Protein AF-A0A962JPG0-F1 (afdb_monomer_lite)

Structure (mmCIF, N/CA/C/O backbone):
data_AF-A0A962JPG0-F1
#
_entry.id   AF-A0A962JPG0-F1
#
loop_
_atom_site.group_PDB
_atom_site.id
_atom_site.type_symbol
_atom_site.label_atom_id
_atom_site.label_alt_id
_atom_site.label_comp_id
_atom_site.label_asym_id
_atom_site.label_entity_id
_atom_site.label_seq_id
_atom_site.pdbx_PDB_ins_code
_atom_site.Cartn_x
_atom_site.Cartn_y
_atom_site.Cartn_z
_atom_site.occupancy
_atom_site.B_iso_or_equiv
_atom_site.auth_seq_id
_atom_site.auth_comp_id
_atom_site.auth_asym_id
_atom_site.auth_atom_id
_atom_site.pdbx_PDB_model_num
ATOM 1 N N . MET A 1 1 ? 5.454 -26.422 -16.660 1.00 84.88 1 MET A N 1
ATOM 2 C CA . MET A 1 1 ? 4.296 -26.086 -17.518 1.00 84.88 1 MET A CA 1
ATOM 3 C C . MET A 1 1 ? 3.546 -24.948 -16.836 1.00 84.88 1 MET A C 1
ATOM 5 O O . MET A 1 1 ? 3.361 -25.046 -15.630 1.00 84.88 1 MET A O 1
ATOM 9 N N . LEU A 1 2 ? 3.219 -23.857 -17.540 1.00 92.12 2 LEU A N 1
ATOM 10 C CA . LEU A 1 2 ? 2.421 -22.756 -16.973 1.00 92.12 2 LEU A CA 1
ATOM 11 C C . LEU A 1 2 ? 0.932 -23.134 -16.964 1.00 92.12 2 LEU A C 1
ATOM 13 O O . LEU A 1 2 ? 0.488 -23.862 -17.850 1.00 92.12 2 LEU A O 1
ATOM 17 N N . HIS A 1 3 ? 0.171 -22.628 -15.989 1.00 95.62 3 HIS A N 1
ATOM 18 C CA . HIS A 1 3 ? -1.291 -22.741 -15.992 1.00 95.62 3 HIS A CA 1
ATOM 19 C C . HIS A 1 3 ? -1.875 -22.008 -17.221 1.00 95.62 3 HIS A C 1
ATOM 21 O O . HIS A 1 3 ? -1.368 -20.926 -17.540 1.00 95.62 3 HIS A O 1
ATOM 27 N N . PRO A 1 4 ? -2.919 -22.532 -17.897 1.00 95.50 4 PRO A N 1
ATOM 28 C CA . PRO A 1 4 ? -3.482 -21.921 -19.107 1.00 95.50 4 PRO A CA 1
ATOM 29 C C . PRO A 1 4 ? -3.855 -20.443 -18.944 1.00 95.50 4 PRO A C 1
ATOM 31 O O . PRO A 1 4 ? -3.491 -19.630 -19.791 1.00 95.50 4 PRO A O 1
ATOM 34 N N . ASP A 1 5 ? -4.473 -20.076 -17.821 1.00 91.12 5 ASP A N 1
ATOM 35 C CA . ASP A 1 5 ? -4.864 -18.684 -17.554 1.00 91.12 5 ASP A CA 1
ATOM 36 C C . ASP A 1 5 ? -3.651 -17.745 -17.466 1.00 91.12 5 ASP A C 1
ATOM 38 O O . ASP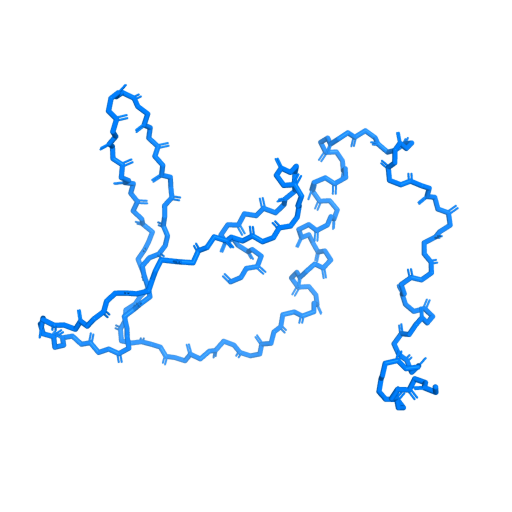 A 1 5 ? -3.675 -16.631 -17.980 1.00 91.12 5 ASP A O 1
ATOM 42 N N . ILE A 1 6 ? -2.543 -18.215 -16.884 1.00 90.31 6 ILE A N 1
ATOM 43 C CA . ILE A 1 6 ? -1.297 -17.441 -16.810 1.00 90.31 6 ILE A CA 1
ATOM 44 C C . ILE A 1 6 ? -0.655 -17.323 -18.197 1.00 90.31 6 ILE A C 1
ATOM 46 O O . ILE A 1 6 ? -0.157 -16.258 -18.560 1.00 90.31 6 ILE A O 1
ATOM 50 N N . ALA A 1 7 ? -0.688 -18.395 -18.994 1.00 92.44 7 ALA A N 1
ATOM 51 C CA . ALA A 1 7 ? -0.173 -18.374 -20.361 1.00 92.44 7 ALA A CA 1
ATOM 52 C C . ALA A 1 7 ? -0.953 -17.392 -21.253 1.00 92.44 7 ALA A C 1
ATOM 54 O O . ALA A 1 7 ? -0.340 -16.681 -22.050 1.00 92.44 7 ALA A O 1
ATOM 55 N N . ALA A 1 8 ? -2.275 -17.305 -21.083 1.00 90.50 8 ALA A N 1
ATOM 56 C CA . ALA A 1 8 ? -3.135 -16.390 -21.831 1.00 90.50 8 ALA A CA 1
ATOM 57 C C . ALA A 1 8 ? -2.865 -14.909 -21.511 1.00 90.50 8 ALA A C 1
ATOM 59 O O . ALA A 1 8 ? -2.990 -14.060 -22.392 1.00 90.50 8 ALA A O 1
ATOM 60 N N . LEU A 1 9 ? -2.458 -14.593 -20.277 1.00 87.19 9 LEU A N 1
ATOM 61 C CA . LEU A 1 9 ? -2.163 -13.220 -19.851 1.00 87.19 9 LEU A CA 1
ATOM 62 C C . LEU A 1 9 ? -0.765 -12.737 -20.261 1.00 87.19 9 LEU A C 1
ATOM 64 O O . LEU A 1 9 ? -0.544 -11.531 -20.368 1.00 87.19 9 LEU A O 1
ATOM 68 N N . LEU A 1 10 ? 0.182 -13.644 -20.512 1.00 88.31 10 LEU A N 1
ATOM 69 C CA . LEU A 1 10 ? 1.593 -13.308 -20.732 1.00 88.31 10 LEU A CA 1
ATOM 70 C C . LEU A 1 10 ? 1.845 -12.232 -21.813 1.00 88.31 10 LEU A C 1
ATOM 72 O O . LEU A 1 10 ? 2.664 -11.345 -21.557 1.00 88.31 10 LEU A O 1
ATOM 76 N N . PRO A 1 11 ? 1.154 -12.224 -22.974 1.00 87.56 11 PRO A N 1
ATOM 77 C CA . PRO A 1 11 ? 1.356 -11.190 -23.992 1.00 87.56 11 PRO A CA 1
ATOM 78 C C . PRO A 1 11 ? 1.068 -9.764 -23.499 1.00 87.56 11 PRO A C 1
ATOM 80 O O . PRO A 1 11 ? 1.698 -8.822 -23.974 1.00 87.56 11 PRO A O 1
ATOM 83 N N . ALA A 1 12 ? 0.166 -9.591 -22.525 1.00 81.25 12 ALA A N 1
ATOM 84 C CA . ALA A 1 12 ? -0.160 -8.283 -21.950 1.00 81.25 12 ALA A CA 1
ATOM 85 C C . ALA A 1 12 ? 0.941 -7.738 -21.020 1.00 81.25 12 ALA A C 1
ATOM 87 O O . ALA A 1 12 ? 0.997 -6.534 -20.772 1.00 81.25 12 ALA A O 1
ATOM 88 N N . PHE A 1 13 ? 1.836 -8.603 -20.530 1.00 78.88 13 PHE A N 1
ATOM 89 C CA . PHE A 1 13 ? 2.900 -8.255 -19.580 1.00 78.88 13 PHE A CA 1
ATOM 90 C C . PHE A 1 13 ? 4.310 -8.276 -20.187 1.00 78.88 13 PHE A C 1
ATOM 92 O O . PHE A 1 13 ? 5.286 -8.010 -19.485 1.00 78.88 13 PHE A O 1
ATOM 99 N N . GLN A 1 14 ? 4.446 -8.537 -21.491 1.00 74.38 14 GLN A N 1
ATOM 100 C CA . GLN A 1 14 ? 5.723 -8.419 -22.199 1.00 74.38 14 GLN A CA 1
ATOM 101 C C . GLN A 1 14 ? 6.076 -6.944 -22.442 1.00 74.38 14 GLN A C 1
ATOM 103 O O . GLN A 1 14 ? 5.895 -6.392 -23.529 1.00 74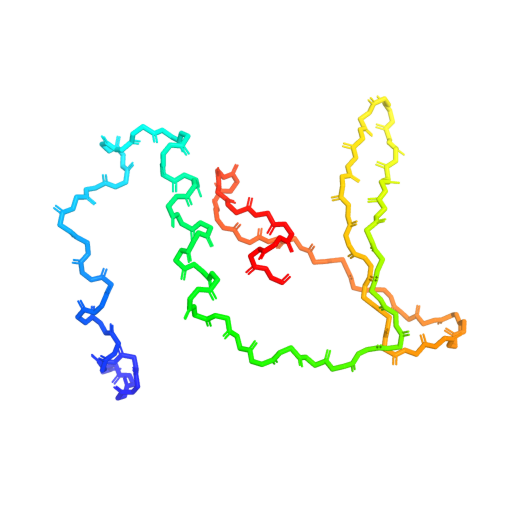.38 14 GLN A O 1
ATOM 108 N N . GLY A 1 15 ? 6.580 -6.286 -21.398 1.00 70.38 15 GLY A N 1
ATOM 109 C CA . GLY A 1 15 ? 7.145 -4.946 -21.500 1.00 70.38 15 GLY A CA 1
ATOM 110 C C . GLY A 1 15 ? 8.365 -4.932 -22.424 1.00 70.38 15 GLY A C 1
ATOM 111 O O . GLY A 1 15 ? 9.236 -5.791 -22.327 1.00 70.38 15 GLY A O 1
ATOM 112 N N . LYS A 1 16 ? 8.441 -3.938 -23.315 1.00 72.06 16 LYS A N 1
ATOM 113 C CA . LYS A 1 16 ? 9.598 -3.736 -24.209 1.00 72.06 16 LYS A CA 1
ATOM 114 C C . LYS A 1 16 ? 10.721 -2.904 -23.581 1.00 72.06 16 LYS A C 1
ATOM 116 O O . LYS A 1 16 ? 11.799 -2.831 -24.154 1.00 72.06 16 LYS A O 1
ATOM 121 N N . VAL A 1 17 ? 10.452 -2.255 -22.447 1.00 82.62 17 VAL A N 1
ATOM 122 C CA . VAL A 1 17 ? 11.360 -1.314 -21.777 1.00 82.62 17 VAL A CA 1
ATOM 123 C C . VAL A 1 17 ? 11.613 -1.790 -20.354 1.00 82.62 17 VAL A C 1
ATOM 125 O O . VAL A 1 17 ? 10.667 -2.146 -19.642 1.00 82.62 17 VAL A O 1
ATOM 128 N N . SER A 1 18 ? 12.879 -1.777 -19.935 1.00 88.44 18 SER A N 1
ATOM 129 C CA . SER A 1 18 ? 13.247 -2.096 -18.558 1.00 88.44 18 SER A CA 1
ATOM 130 C C . SER A 1 18 ? 12.748 -1.012 -17.607 1.00 88.44 18 SER A C 1
ATOM 132 O O . SER A 1 18 ? 12.880 0.181 -17.871 1.00 88.44 18 SER A O 1
ATOM 134 N N . TRP A 1 19 ? 12.227 -1.402 -16.445 1.00 90.56 19 TRP A N 1
ATOM 135 C CA . TRP A 1 19 ? 11.770 -0.437 -15.440 1.00 90.56 19 TRP A CA 1
ATOM 136 C C . TRP A 1 19 ? 12.899 0.451 -14.910 1.00 90.56 19 TRP A C 1
ATOM 138 O O . TRP A 1 19 ? 12.633 1.577 -14.500 1.00 90.56 19 TRP A O 1
ATOM 148 N N . SER A 1 20 ? 14.149 -0.020 -14.961 1.00 91.38 20 SER A N 1
ATOM 149 C CA . SER A 1 20 ? 15.331 0.758 -14.566 1.00 91.38 20 SER A CA 1
ATOM 150 C C . SER A 1 20 ? 15.613 1.952 -15.480 1.00 91.38 20 SER A C 1
ATOM 152 O O . SER A 1 20 ? 16.341 2.858 -15.089 1.00 91.38 20 SER A O 1
ATOM 154 N N . GLU A 1 21 ? 15.060 1.955 -16.692 1.00 93.75 21 GLU A N 1
ATOM 155 C CA . GLU A 1 21 ? 15.246 3.016 -17.689 1.00 93.75 21 GLU A CA 1
ATOM 156 C C . GLU A 1 21 ? 14.129 4.070 -17.622 1.00 93.75 21 GLU A C 1
ATOM 158 O O . GLU A 1 21 ? 14.205 5.114 -18.268 1.00 93.75 21 GLU A O 1
ATOM 163 N N . ILE A 1 22 ? 13.080 3.817 -16.832 1.00 94.31 22 ILE A N 1
ATOM 164 C CA . ILE A 1 22 ? 11.925 4.703 -16.697 1.00 94.31 22 ILE A CA 1
ATOM 165 C C . ILE A 1 22 ? 12.139 5.619 -15.483 1.00 94.31 22 ILE A C 1
ATOM 167 O O . ILE A 1 22 ? 12.384 5.121 -14.382 1.00 94.31 22 ILE A O 1
ATOM 171 N N . PRO A 1 23 ? 11.972 6.951 -15.613 1.00 95.94 23 PRO A N 1
ATOM 172 C CA . PRO A 1 23 ? 12.016 7.850 -14.464 1.00 95.94 23 PRO A CA 1
ATOM 173 C C . PRO A 1 23 ? 11.041 7.412 -13.364 1.00 95.94 23 PRO A C 1
ATOM 175 O O . PRO A 1 23 ? 9.861 7.171 -13.629 1.00 95.94 23 PRO A O 1
ATOM 178 N N . LEU A 1 24 ? 11.513 7.353 -12.116 1.00 95.50 24 LEU A N 1
ATOM 179 C CA . LEU A 1 24 ? 10.787 6.714 -11.011 1.00 95.50 24 LEU A CA 1
ATOM 180 C C . LEU A 1 24 ? 9.368 7.264 -10.792 1.00 95.50 24 LEU A C 1
ATOM 182 O O . LEU A 1 24 ? 8.427 6.498 -10.584 1.00 95.50 24 LEU A O 1
ATOM 186 N N . ALA A 1 25 ? 9.189 8.585 -10.861 1.00 95.94 25 ALA A N 1
ATOM 187 C CA . ALA A 1 25 ? 7.870 9.204 -10.718 1.00 95.94 25 ALA A CA 1
ATOM 188 C C . ALA A 1 25 ? 6.893 8.733 -11.814 1.00 95.94 25 ALA A C 1
ATOM 190 O O . ALA A 1 25 ? 5.740 8.397 -11.530 1.00 95.94 25 ALA A O 1
ATOM 191 N N . SER A 1 26 ? 7.374 8.640 -13.055 1.00 95.31 26 SER A N 1
ATOM 192 C CA . SER A 1 26 ? 6.601 8.137 -14.193 1.00 95.31 26 SER A CA 1
ATOM 193 C C . SER A 1 26 ? 6.296 6.650 -14.049 1.00 95.31 26 SER A C 1
ATOM 195 O O . SER A 1 26 ? 5.161 6.243 -14.301 1.00 95.31 26 SER A O 1
ATOM 197 N N . LEU A 1 27 ? 7.263 5.847 -13.593 1.00 94.69 27 LEU A N 1
ATOM 198 C CA . LEU A 1 27 ? 7.068 4.421 -13.331 1.00 94.69 27 LEU A CA 1
ATOM 199 C C . LEU A 1 27 ? 5.953 4.207 -12.298 1.00 94.69 27 LEU A C 1
ATOM 201 O O . LEU A 1 27 ? 4.972 3.526 -12.592 1.00 94.69 27 LEU A O 1
ATOM 205 N N . ARG A 1 28 ? 6.043 4.865 -11.132 1.00 95.38 28 ARG A N 1
ATOM 206 C CA . ARG A 1 28 ? 5.038 4.786 -10.053 1.00 95.38 28 ARG A CA 1
ATOM 207 C C . ARG A 1 28 ? 3.633 5.114 -10.550 1.00 95.38 28 ARG A C 1
ATOM 209 O O . ARG A 1 28 ? 2.706 4.337 -10.340 1.00 95.38 28 ARG A O 1
ATOM 216 N N . LYS A 1 29 ? 3.481 6.235 -11.262 1.00 94.31 29 LYS A N 1
ATOM 217 C CA . LYS A 1 29 ? 2.187 6.666 -11.814 1.00 94.31 29 LYS A CA 1
ATOM 218 C C . LYS A 1 29 ? 1.634 5.680 -12.846 1.00 94.31 29 LYS A C 1
ATOM 220 O O . LYS A 1 29 ? 0.424 5.485 -12.931 1.00 94.31 29 LYS A O 1
ATOM 225 N N . SER A 1 30 ? 2.497 5.085 -13.662 1.00 91.56 30 SER A N 1
ATOM 226 C CA . SER A 1 30 ? 2.086 4.131 -14.699 1.00 91.56 30 SER A CA 1
ATOM 227 C C . SER A 1 30 ? 1.616 2.817 -14.093 1.00 91.56 30 SER A C 1
ATOM 229 O O . SER A 1 30 ? 0.551 2.330 -14.454 1.00 91.56 30 SER A O 1
ATOM 231 N N . LEU A 1 31 ? 2.360 2.288 -13.122 1.00 91.44 31 LEU A N 1
ATOM 232 C CA . LEU A 1 31 ? 2.020 1.030 -12.463 1.00 91.44 31 LEU A CA 1
ATOM 233 C C . LEU A 1 31 ? 0.726 1.129 -11.650 1.00 91.44 31 LEU A C 1
ATO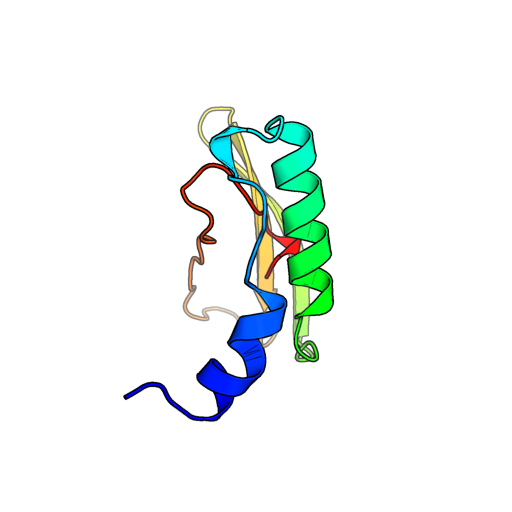M 235 O O . LEU A 1 31 ? -0.088 0.215 -11.726 1.00 91.44 31 LEU A O 1
ATOM 239 N N . LEU A 1 32 ? 0.486 2.248 -10.955 1.00 91.31 32 LEU A N 1
ATOM 240 C CA . LEU A 1 32 ? -0.789 2.486 -10.263 1.00 91.31 32 LEU A CA 1
ATOM 241 C C . LEU A 1 32 ? -1.984 2.457 -11.230 1.00 91.31 32 LEU A C 1
ATOM 243 O O . LEU A 1 32 ? -2.984 1.802 -10.953 1.00 91.31 32 LEU A O 1
ATOM 247 N N . ARG A 1 33 ? -1.866 3.109 -12.396 1.00 89.62 33 ARG A N 1
ATOM 248 C CA . ARG A 1 33 ? -2.917 3.072 -13.430 1.00 89.62 33 ARG A CA 1
ATOM 249 C C . ARG A 1 33 ? -3.146 1.665 -13.980 1.00 89.62 33 ARG A C 1
ATOM 251 O O . ARG A 1 33 ? -4.289 1.288 -14.199 1.00 89.62 33 ARG A O 1
ATOM 258 N N . ASN A 1 34 ? -2.075 0.903 -14.194 1.00 87.06 34 ASN A N 1
ATOM 259 C CA . ASN A 1 34 ? -2.180 -0.457 -14.717 1.00 87.06 34 ASN A CA 1
ATOM 260 C C . ASN A 1 34 ? -2.840 -1.407 -13.709 1.00 87.06 34 ASN A C 1
ATOM 262 O O . ASN A 1 34 ? -3.633 -2.244 -14.121 1.00 87.06 34 ASN A O 1
ATOM 266 N N . MET A 1 35 ? -2.554 -1.268 -12.408 1.00 85.38 35 MET A N 1
ATO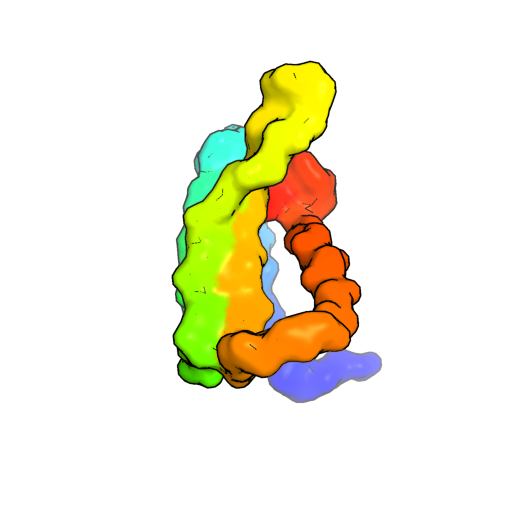M 267 C CA . MET A 1 35 ? -3.217 -2.080 -11.377 1.00 85.38 35 MET A CA 1
ATOM 268 C C . MET A 1 35 ? -4.709 -1.780 -11.282 1.00 85.38 35 MET A C 1
ATOM 270 O O . MET A 1 35 ? -5.498 -2.712 -11.227 1.00 85.38 35 MET A O 1
ATOM 274 N N . ALA A 1 36 ? -5.111 -0.510 -11.378 1.00 82.19 36 ALA A N 1
ATOM 275 C CA . ALA A 1 36 ? -6.529 -0.152 -11.399 1.00 82.19 36 ALA A CA 1
ATOM 276 C C . ALA A 1 36 ? -7.297 -0.797 -12.572 1.00 82.19 36 ALA A C 1
ATOM 278 O O . ALA A 1 36 ? -8.485 -1.071 -12.454 1.00 82.19 36 ALA A O 1
ATOM 279 N N . ALA A 1 37 ? -6.630 -1.061 -13.701 1.00 77.75 37 ALA A N 1
ATOM 280 C CA . ALA A 1 37 ? -7.237 -1.733 -14.853 1.00 77.75 37 ALA A CA 1
ATOM 281 C C . ALA A 1 37 ? -7.379 -3.258 -14.680 1.00 77.75 37 ALA A C 1
ATOM 283 O O . ALA A 1 37 ? -8.101 -3.891 -15.446 1.00 77.75 37 ALA A O 1
ATOM 284 N N . LEU A 1 38 ? -6.677 -3.840 -13.707 1.00 78.56 38 LEU A N 1
ATOM 285 C CA . LEU A 1 38 ? -6.735 -5.260 -13.350 1.00 78.56 38 LEU A CA 1
ATOM 286 C C . LEU A 1 38 ? -7.533 -5.495 -12.061 1.00 78.56 38 LEU A C 1
ATOM 288 O O . LEU A 1 38 ? -7.590 -6.627 -11.584 1.00 78.56 38 LEU A O 1
ATOM 292 N N . ASP A 1 39 ? -8.096 -4.430 -11.485 1.00 77.25 39 ASP A N 1
ATOM 293 C CA . ASP A 1 39 ? -8.795 -4.498 -10.212 1.00 77.25 39 ASP A CA 1
ATOM 294 C C . ASP A 1 39 ? -10.070 -5.337 -10.348 1.00 77.25 39 ASP A C 1
ATOM 296 O O . ASP A 1 39 ? -10.790 -5.287 -11.352 1.00 77.25 39 ASP A O 1
ATOM 300 N N . MET A 1 40 ? -10.328 -6.140 -9.327 1.00 78.69 40 MET A N 1
ATOM 301 C CA . MET A 1 40 ? -11.504 -6.997 -9.277 1.00 78.69 40 MET A CA 1
ATOM 302 C C . MET A 1 40 ? -12.698 -6.205 -8.748 1.00 78.69 40 MET A C 1
ATOM 304 O O . MET A 1 40 ? -12.566 -5.123 -8.177 1.00 78.69 40 MET A O 1
ATOM 308 N N . ALA A 1 41 ? -13.901 -6.757 -8.920 1.00 83.50 41 ALA A N 1
ATOM 309 C CA . ALA A 1 41 ? -15.085 -6.165 -8.316 1.00 83.50 41 ALA A CA 1
ATOM 310 C C . ALA A 1 41 ? -14.887 -6.035 -6.796 1.00 83.50 41 ALA A C 1
ATOM 312 O O . ALA A 1 41 ? -14.619 -7.022 -6.105 1.00 83.50 41 ALA A O 1
ATOM 313 N N . LYS A 1 42 ? -15.017 -4.807 -6.286 1.00 85.31 42 LYS A N 1
ATOM 314 C CA . LYS A 1 42 ? -14.889 -4.528 -4.857 1.00 85.31 42 LYS A CA 1
ATOM 315 C C . LYS A 1 42 ? -16.009 -5.222 -4.093 1.00 85.31 42 LYS A C 1
ATOM 317 O O . LYS A 1 42 ? -17.165 -5.195 -4.507 1.00 85.31 42 LYS A O 1
ATOM 322 N N . ILE A 1 43 ? -15.650 -5.819 -2.965 1.00 90.00 43 ILE A N 1
ATOM 323 C CA . ILE A 1 43 ? -16.608 -6.417 -2.038 1.00 90.00 43 ILE A CA 1
ATOM 324 C C . ILE A 1 43 ? -17.199 -5.294 -1.182 1.00 90.00 43 ILE A C 1
ATOM 326 O O . ILE A 1 43 ? -16.461 -4.450 -0.669 1.00 90.00 43 ILE A O 1
ATOM 330 N N . GLU A 1 44 ? -18.522 -5.283 -1.019 1.00 93.75 44 GLU A N 1
ATOM 331 C CA . GLU A 1 44 ? -19.173 -4.370 -0.082 1.00 93.75 44 GLU A CA 1
ATOM 332 C C . GLU A 1 44 ? -18.793 -4.727 1.357 1.00 93.75 44 GLU A C 1
ATOM 334 O O . GLU A 1 44 ? -18.882 -5.877 1.790 1.00 93.75 44 GLU A O 1
ATOM 339 N N . LEU A 1 45 ? -18.359 -3.717 2.105 1.00 95.94 45 LEU A N 1
ATOM 340 C CA . LEU A 1 45 ? -17.960 -3.835 3.500 1.00 95.94 45 LEU A CA 1
ATOM 341 C C . LEU A 1 45 ? -18.779 -2.866 4.346 1.00 95.94 45 LEU A C 1
ATOM 343 O O . LEU A 1 45 ? -19.240 -1.838 3.856 1.00 95.94 45 LEU A O 1
ATOM 347 N N . ALA A 1 46 ? -18.920 -3.174 5.635 1.00 97.50 46 ALA A N 1
ATOM 348 C CA . ALA A 1 46 ? -19.681 -2.335 6.556 1.00 97.50 46 ALA A CA 1
ATOM 349 C C . ALA A 1 46 ? -19.081 -0.928 6.706 1.00 97.50 46 ALA A C 1
ATOM 351 O O . ALA A 1 46 ? -19.822 0.034 6.890 1.00 97.50 46 ALA A O 1
ATOM 352 N N . ALA A 1 47 ? -17.751 -0.804 6.630 1.00 96.81 47 ALA A N 1
ATOM 353 C CA . ALA A 1 47 ? -17.076 0.486 6.547 1.00 96.81 47 ALA A CA 1
ATOM 354 C C . ALA A 1 47 ? -15.702 0.368 5.874 1.00 96.81 47 ALA A C 1
ATOM 356 O O . ALA A 1 47 ? -14.995 -0.631 6.032 1.00 96.81 47 ALA A O 1
ATOM 357 N N . ILE A 1 48 ? -15.316 1.429 5.165 1.00 96.44 48 ILE A N 1
ATOM 358 C CA . ILE A 1 48 ? -13.972 1.639 4.624 1.00 96.44 48 ILE A CA 1
ATOM 359 C C . ILE A 1 48 ? -13.572 3.069 4.972 1.00 96.44 48 ILE A C 1
ATOM 361 O O . ILE A 1 48 ? -14.234 4.017 4.554 1.00 96.44 48 ILE A O 1
ATOM 365 N N . GLU A 1 49 ? -12.501 3.233 5.739 1.00 96.00 49 GLU A N 1
ATOM 366 C CA . GLU A 1 49 ? -12.085 4.537 6.260 1.00 96.00 49 GLU A CA 1
ATOM 367 C C . GLU A 1 49 ? -10.614 4.793 5.954 1.00 96.00 49 GLU A C 1
ATOM 369 O O . GLU A 1 49 ? -9.755 3.979 6.288 1.00 96.00 49 GLU A O 1
ATOM 374 N N . ASN A 1 50 ? -10.313 5.942 5.351 1.00 97.00 50 ASN A N 1
ATOM 375 C CA . ASN A 1 50 ? -8.945 6.445 5.273 1.00 97.00 50 ASN A CA 1
ATOM 376 C C . ASN A 1 50 ? -8.637 7.205 6.562 1.00 97.00 50 ASN A C 1
ATOM 378 O O . ASN A 1 50 ? -9.390 8.102 6.941 1.00 97.00 50 ASN A O 1
ATOM 382 N N . THR A 1 51 ? -7.538 6.863 7.219 1.00 95.62 51 THR A N 1
ATOM 383 C CA . THR A 1 51 ? -7.076 7.546 8.428 1.00 95.62 51 THR A CA 1
ATOM 384 C C . THR A 1 51 ? -5.552 7.612 8.447 1.00 95.62 51 THR A C 1
ATOM 386 O O . THR A 1 51 ? -4.878 7.062 7.572 1.00 95.62 51 THR A O 1
ATOM 389 N N . THR A 1 52 ? -5.010 8.291 9.446 1.00 95.69 52 THR A N 1
ATOM 390 C CA . THR A 1 52 ? -3.574 8.427 9.648 1.00 95.69 52 THR A CA 1
ATOM 391 C C . THR A 1 52 ? -3.202 7.884 11.016 1.00 95.69 52 THR A C 1
ATOM 393 O O . THR A 1 52 ? -3.883 8.146 12.008 1.00 95.69 52 THR A O 1
ATOM 396 N N . VAL A 1 53 ? -2.126 7.105 11.062 1.00 94.38 53 VAL A N 1
ATOM 397 C CA . VAL A 1 53 ? -1.509 6.646 12.305 1.00 94.38 53 VAL A CA 1
ATOM 398 C C . VAL A 1 53 ? -0.242 7.459 12.524 1.00 94.38 53 VAL A C 1
ATOM 400 O O . VAL A 1 53 ? 0.667 7.423 11.694 1.00 94.38 53 VAL A O 1
ATOM 403 N N . SER A 1 54 ? -0.186 8.174 13.644 1.00 96.06 54 SER A N 1
ATOM 404 C CA . SER A 1 54 ? 0.981 8.955 14.053 1.00 96.06 54 SER A CA 1
ATOM 405 C C . SER A 1 54 ? 1.910 8.115 14.929 1.00 96.06 54 SER A C 1
ATOM 407 O O . SER A 1 54 ? 1.465 7.510 15.906 1.00 96.06 54 SER A O 1
ATOM 409 N N . ASN A 1 55 ? 3.208 8.105 14.626 1.00 92.25 55 ASN A N 1
ATOM 410 C CA . ASN A 1 55 ? 4.241 7.524 15.487 1.00 92.25 55 ASN A CA 1
ATOM 411 C C . ASN A 1 55 ? 5.539 8.332 15.393 1.00 92.25 55 ASN A C 1
ATOM 413 O O . ASN A 1 55 ? 6.066 8.503 14.301 1.00 92.25 55 ASN A O 1
ATOM 417 N N . GLU A 1 56 ? 6.063 8.814 16.524 1.00 93.50 56 GLU A N 1
ATOM 418 C CA . GLU A 1 56 ? 7.342 9.554 16.597 1.00 93.50 56 GLU A CA 1
ATOM 419 C C . GLU A 1 56 ? 7.471 10.714 15.583 1.00 93.50 56 GLU A C 1
ATOM 421 O O . GLU A 1 56 ? 8.544 10.994 15.057 1.00 93.50 56 GLU A O 1
ATOM 426 N N . GLY A 1 57 ? 6.361 11.402 15.292 1.00 93.69 57 GLY A N 1
ATOM 427 C CA . GLY A 1 57 ? 6.319 12.504 14.321 1.00 93.69 57 GLY A CA 1
ATOM 428 C C . GLY A 1 57 ? 6.190 12.071 12.856 1.00 93.69 57 GLY A C 1
ATOM 429 O O . GLY A 1 57 ? 6.127 12.929 11.977 1.00 93.69 57 GLY A O 1
ATOM 430 N N . TYR A 1 58 ? 6.112 10.768 12.582 1.00 93.75 58 TYR A N 1
ATOM 431 C CA . TYR A 1 58 ? 5.771 10.225 11.273 1.00 93.75 58 TYR A CA 1
ATOM 432 C C . TYR A 1 58 ? 4.271 9.971 11.168 1.00 93.75 58 TYR A C 1
ATOM 434 O O . TYR A 1 58 ? 3.672 9.320 12.022 1.00 93.75 58 TYR A O 1
ATOM 442 N N . GLU A 1 59 ? 3.691 10.443 10.071 1.00 95.88 59 GLU A N 1
ATOM 443 C CA . GLU A 1 59 ? 2.293 10.234 9.716 1.00 95.88 59 GLU A CA 1
ATOM 444 C C . GLU A 1 59 ? 2.202 9.122 8.665 1.00 95.88 59 GLU A C 1
ATOM 446 O O . GLU A 1 59 ? 2.721 9.260 7.553 1.00 95.88 59 GLU A O 1
ATOM 451 N N . ILE A 1 60 ? 1.552 8.011 9.010 1.00 94.00 60 ILE A N 1
ATOM 452 C CA . ILE A 1 60 ? 1.376 6.860 8.119 1.00 94.00 60 ILE A CA 1
ATOM 453 C C . ILE A 1 60 ? -0.083 6.804 7.679 1.00 94.00 60 ILE A C 1
ATOM 455 O O . ILE A 1 60 ? -0.978 6.542 8.482 1.00 94.00 60 ILE A O 1
ATOM 459 N N . LEU A 1 61 ? -0.324 7.034 6.388 1.00 94.50 61 LEU A N 1
ATOM 460 C CA . LEU A 1 61 ? -1.652 6.887 5.797 1.00 94.50 61 LEU A CA 1
ATOM 461 C C . LEU A 1 61 ? -2.043 5.409 5.754 1.00 94.50 61 LEU A C 1
ATOM 463 O O . LEU A 1 61 ? -1.308 4.580 5.213 1.00 94.50 61 LEU A O 1
ATOM 467 N N . VAL A 1 62 ? -3.219 5.090 6.282 1.00 95.88 62 VAL A N 1
ATOM 468 C CA . VAL A 1 62 ? -3.779 3.737 6.286 1.00 95.88 62 VAL A CA 1
ATOM 469 C C . VAL A 1 62 ? -5.238 3.762 5.841 1.00 95.88 62 VAL A C 1
ATOM 471 O O . VAL A 1 62 ? -5.949 4.753 6.010 1.00 95.88 62 VAL A O 1
ATOM 474 N N . ARG A 1 63 ? -5.708 2.641 5.293 1.00 97.31 63 ARG A N 1
ATOM 475 C CA . ARG A 1 63 ? -7.130 2.398 5.045 1.00 97.31 63 ARG A CA 1
ATOM 476 C C . ARG A 1 63 ? -7.584 1.228 5.897 1.00 97.31 63 ARG A C 1
ATOM 478 O O . ARG A 1 63 ? -6.977 0.160 5.861 1.00 97.31 63 ARG A O 1
ATOM 485 N N . VAL A 1 64 ? -8.640 1.441 6.669 1.00 96.56 64 VAL A N 1
ATOM 486 C CA . VAL A 1 64 ? -9.238 0.433 7.540 1.00 96.56 64 VAL A CA 1
ATOM 487 C C . VAL A 1 64 ? -10.464 -0.134 6.848 1.00 96.56 64 VAL A C 1
ATOM 489 O O . VAL A 1 64 ? -11.412 0.591 6.553 1.00 96.56 64 VAL A O 1
ATOM 492 N N . TYR A 1 65 ? -10.439 -1.440 6.616 1.00 96.38 65 TYR A N 1
ATOM 493 C CA . TYR A 1 65 ? -11.534 -2.203 6.036 1.00 96.38 65 TYR A CA 1
ATOM 494 C C . TYR A 1 65 ? -12.253 -2.966 7.154 1.00 96.38 65 TYR A C 1
ATOM 496 O O . TYR A 1 65 ? -11.641 -3.798 7.827 1.00 96.38 65 TYR A O 1
ATOM 504 N N . ARG A 1 66 ? -13.541 -2.682 7.382 1.00 96.94 66 ARG A N 1
ATOM 505 C CA . ARG A 1 66 ? -14.346 -3.332 8.429 1.00 96.94 66 ARG A CA 1
ATOM 506 C C . ARG A 1 66 ? -15.401 -4.250 7.813 1.00 96.94 66 ARG A C 1
ATOM 508 O O . ARG A 1 66 ? -16.327 -3.749 7.173 1.00 96.94 66 ARG A O 1
ATOM 515 N N . PRO A 1 67 ? -15.335 -5.574 8.044 1.00 96.38 67 PRO A N 1
ATOM 516 C CA . PRO A 1 67 ? -16.359 -6.491 7.549 1.00 96.38 67 PRO A CA 1
ATOM 517 C C . PRO A 1 67 ? -17.691 -6.357 8.306 1.00 96.38 67 PRO A C 1
ATOM 519 O O . PRO A 1 67 ? -18.736 -6.702 7.772 1.00 96.38 67 PRO A O 1
ATOM 522 N N . SER A 1 68 ? -17.674 -5.846 9.542 1.00 96.81 68 SER A N 1
ATOM 523 C CA . SER A 1 68 ? -18.865 -5.519 10.337 1.00 96.81 68 SER A CA 1
ATOM 524 C C . SER A 1 68 ? -18.551 -4.411 11.354 1.00 96.81 68 SER A C 1
ATOM 526 O O . SER A 1 68 ? -17.390 -4.038 11.521 1.00 96.81 68 SER A O 1
ATOM 528 N N . LEU A 1 69 ? -19.573 -3.905 12.054 1.00 95.94 69 LEU A N 1
ATOM 529 C CA . LEU A 1 69 ? -19.428 -2.914 13.135 1.00 95.94 69 LEU A CA 1
ATOM 530 C C . LEU A 1 69 ? -19.285 -3.548 14.536 1.00 95.94 69 LEU A C 1
ATOM 532 O O . LEU A 1 69 ? -19.344 -2.844 15.544 1.00 95.94 69 LEU A O 1
ATOM 536 N N . VAL A 1 70 ? -19.119 -4.874 14.618 1.00 97.00 70 VAL A N 1
ATOM 537 C CA . VAL A 1 70 ? -18.904 -5.586 15.888 1.00 97.00 70 VAL A CA 1
ATOM 538 C C . VAL A 1 70 ? -17.544 -5.199 16.476 1.00 97.00 70 VAL A C 1
ATOM 540 O O . VAL A 1 70 ? -16.553 -5.070 15.758 1.00 97.00 70 VAL A O 1
ATOM 543 N N . GLN A 1 71 ? -17.487 -5.012 17.794 1.00 95.75 71 GLN A N 1
ATOM 544 C CA . GLN A 1 71 ? -16.250 -4.672 18.500 1.00 95.75 71 GLN A CA 1
ATOM 545 C C . GLN A 1 71 ? -15.423 -5.923 18.837 1.00 95.75 71 GLN A C 1
ATOM 547 O O . GLN A 1 71 ? -15.959 -7.023 18.938 1.00 95.75 71 GLN A O 1
ATOM 552 N N . GLY A 1 72 ? -14.113 -5.750 19.047 1.00 95.81 72 GLY A N 1
ATOM 553 C CA . GLY A 1 72 ? -13.223 -6.836 19.482 1.00 95.81 72 GLY A CA 1
ATOM 554 C C . GLY A 1 72 ? -12.842 -7.839 18.386 1.00 95.81 72 GLY A C 1
ATOM 555 O O . GLY A 1 72 ? -12.447 -8.960 18.696 1.00 95.81 72 GLY A O 1
ATOM 556 N N . LEU A 1 73 ? -12.962 -7.456 17.112 1.00 96.62 73 LEU A N 1
ATOM 557 C CA . LEU A 1 73 ? -12.519 -8.286 15.992 1.00 96.62 73 LEU A CA 1
ATOM 558 C C . LEU A 1 73 ? -10.982 -8.38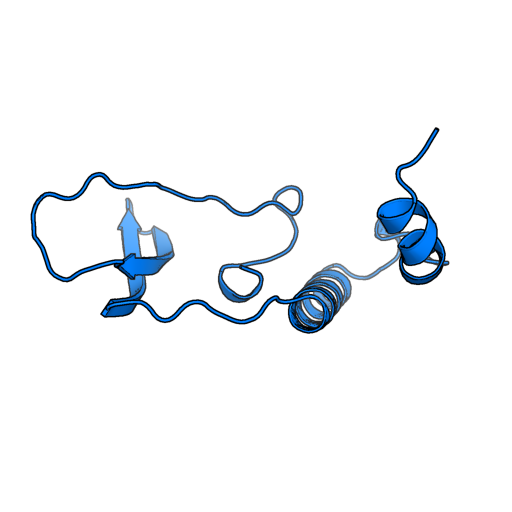6 15.943 1.00 96.62 73 LEU A C 1
ATOM 560 O O . LEU A 1 73 ? -10.296 -7.412 16.268 1.00 96.62 73 LEU A O 1
ATOM 564 N N . PRO A 1 74 ? -10.423 -9.526 15.496 1.00 97.50 74 PRO A N 1
ATOM 565 C CA . PRO A 1 74 ? -8.998 -9.623 15.209 1.00 97.50 74 PRO A CA 1
ATOM 566 C C . PRO A 1 74 ? -8.613 -8.677 14.065 1.00 97.50 74 PRO A C 1
ATOM 568 O O . PRO A 1 74 ? -9.401 -8.426 13.152 1.00 97.50 74 PRO A O 1
ATOM 571 N N . ILE A 1 75 ? -7.379 -8.176 14.104 1.00 96.62 75 ILE A N 1
ATOM 572 C CA . ILE A 1 75 ? -6.852 -7.234 13.113 1.00 96.62 75 ILE A CA 1
ATOM 573 C C . ILE A 1 75 ? -5.846 -7.948 12.215 1.00 96.62 75 ILE A C 1
ATOM 575 O O . ILE A 1 75 ? -4.959 -8.652 12.696 1.00 96.62 75 ILE A O 1
ATOM 579 N N . VAL A 1 76 ? -5.954 -7.705 10.909 1.00 97.31 76 VAL A N 1
ATOM 580 C CA . VAL A 1 76 ? -4.912 -8.028 9.932 1.00 97.31 76 VAL A CA 1
ATOM 581 C C . VAL A 1 76 ? -4.254 -6.727 9.497 1.00 97.31 76 VAL A C 1
ATOM 583 O O . VAL A 1 76 ? -4.930 -5.814 9.025 1.00 97.31 76 VAL A O 1
ATOM 586 N N . VAL A 1 77 ? -2.933 -6.648 9.640 1.00 96.19 77 VAL A N 1
ATOM 587 C CA . VAL A 1 77 ? -2.138 -5.550 9.082 1.00 96.19 77 VAL A CA 1
ATOM 588 C C . VAL A 1 77 ? -1.600 -6.001 7.732 1.00 96.19 77 VAL A C 1
ATOM 590 O O . VAL A 1 77 ? -0.762 -6.898 7.662 1.00 96.19 77 VAL A O 1
ATOM 593 N N . TYR A 1 78 ? -2.104 -5.392 6.661 1.00 95.75 78 TYR A N 1
ATOM 594 C CA . TYR A 1 78 ? -1.650 -5.662 5.301 1.00 95.75 78 TYR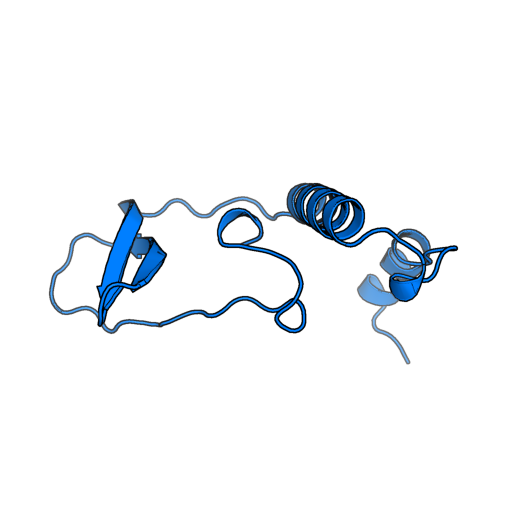 A CA 1
ATOM 595 C C . TYR A 1 78 ? -0.642 -4.605 4.850 1.00 95.75 78 TYR A C 1
ATOM 597 O O . TYR A 1 78 ? -0.911 -3.406 4.921 1.00 95.75 78 TYR A O 1
ATOM 605 N N . LEU A 1 79 ? 0.507 -5.064 4.358 1.00 95.19 79 LEU A N 1
ATOM 606 C CA . LEU A 1 79 ? 1.536 -4.232 3.742 1.00 95.19 79 LEU A CA 1
ATOM 607 C C . LEU A 1 79 ? 1.624 -4.614 2.265 1.00 95.19 79 LEU A C 1
ATOM 609 O O . LEU A 1 79 ? 1.838 -5.783 1.939 1.00 95.19 79 LEU A O 1
ATOM 613 N N . HIS A 1 80 ? 1.431 -3.641 1.376 1.00 93.94 80 HIS A N 1
ATOM 614 C CA . HIS A 1 80 ? 1.412 -3.902 -0.059 1.00 93.94 80 HIS A CA 1
ATOM 615 C C . HIS A 1 80 ? 2.793 -4.293 -0.605 1.00 93.94 80 HIS A C 1
ATOM 617 O O . HIS A 1 80 ? 3.839 -3.971 -0.039 1.00 93.94 80 HIS A O 1
ATOM 623 N N . GLY A 1 81 ? 2.789 -4.978 -1.750 1.00 93.62 81 GLY A N 1
ATOM 624 C CA . GLY A 1 81 ? 4.002 -5.323 -2.490 1.00 93.62 81 GLY A CA 1
ATOM 625 C C . GLY A 1 81 ? 4.595 -4.137 -3.261 1.00 93.62 81 GLY A C 1
ATOM 626 O O . GLY A 1 81 ? 4.303 -2.978 -2.996 1.00 93.62 81 GLY A O 1
ATOM 627 N N . GLY A 1 82 ? 5.430 -4.417 -4.265 1.00 92.38 82 GLY A N 1
ATOM 628 C CA . GLY A 1 82 ? 6.036 -3.370 -5.106 1.00 92.38 82 GLY A CA 1
ATOM 629 C C . GLY A 1 82 ? 7.473 -3.004 -4.743 1.00 92.38 82 GLY A C 1
ATOM 630 O O . GLY A 1 82 ? 7.951 -1.926 -5.114 1.00 92.38 82 GLY A O 1
ATOM 631 N N . GLY A 1 83 ? 8.158 -3.892 -4.014 1.00 94.50 83 GLY A N 1
ATOM 632 C CA . GLY A 1 83 ? 9.599 -3.821 -3.768 1.00 94.50 83 GLY A CA 1
ATOM 633 C C . GLY A 1 83 ? 10.043 -2.590 -2.981 1.00 94.50 83 GLY A C 1
ATOM 634 O O . GLY A 1 83 ? 11.156 -2.130 -3.199 1.00 94.50 83 GLY A O 1
ATOM 635 N N . TRP A 1 84 ? 9.173 -2.032 -2.128 1.00 94.88 84 TRP A N 1
ATOM 636 C CA . TRP A 1 84 ? 9.406 -0.790 -1.365 1.00 94.88 84 TRP A CA 1
ATOM 637 C C . TRP A 1 84 ? 9.578 0.472 -2.222 1.00 94.88 84 TRP A C 1
ATOM 639 O O . TRP A 1 84 ? 9.931 1.538 -1.723 1.00 94.88 84 TRP A O 1
ATOM 649 N N . VAL A 1 85 ? 9.320 0.364 -3.525 1.00 94.44 85 VAL A N 1
ATOM 650 C CA . VAL A 1 85 ? 9.529 1.445 -4.489 1.00 94.44 85 VAL A CA 1
ATOM 651 C C . VAL A 1 85 ? 8.210 1.906 -5.090 1.00 94.44 85 VAL A C 1
ATOM 653 O O . VAL A 1 85 ? 8.087 3.084 -5.410 1.00 94.44 85 VAL A O 1
ATOM 656 N N . THR A 1 86 ? 7.229 1.025 -5.257 1.00 93.56 86 THR A N 1
ATOM 657 C CA . THR A 1 86 ? 6.005 1.286 -6.032 1.00 93.56 86 THR A CA 1
ATOM 658 C C . THR A 1 86 ? 4.744 0.988 -5.224 1.00 93.56 86 THR A C 1
ATOM 660 O O . THR A 1 86 ? 4.836 0.404 -4.149 1.00 93.56 86 THR A O 1
ATOM 663 N N . PHE A 1 87 ? 3.590 1.383 -5.777 1.00 94.44 87 PHE A N 1
ATOM 664 C CA . PHE A 1 87 ? 2.250 1.165 -5.221 1.00 94.44 87 PHE A CA 1
ATOM 665 C C . PHE A 1 87 ? 1.915 1.952 -3.946 1.00 94.44 87 PHE A C 1
ATOM 667 O O . PHE A 1 87 ? 2.738 2.709 -3.431 1.00 94.44 87 PHE A O 1
ATOM 674 N N . ASN A 1 88 ? 0.646 1.867 -3.543 1.00 93.19 88 ASN A N 1
ATOM 675 C CA . ASN A 1 88 ? 0.063 2.490 -2.355 1.00 93.19 88 ASN A CA 1
ATOM 676 C C . ASN A 1 88 ? -1.290 1.817 -2.023 1.00 93.19 88 ASN A C 1
ATOM 678 O O . ASN A 1 88 ? -1.695 0.849 -2.668 1.00 93.19 88 ASN A O 1
ATOM 682 N N . VAL A 1 89 ? -2.026 2.365 -1.056 1.00 91.19 89 VAL A N 1
ATOM 683 C CA . VAL A 1 89 ? -3.343 1.855 -0.634 1.00 91.19 89 VAL A CA 1
ATOM 684 C C . VAL A 1 89 ? -4.429 1.875 -1.720 1.00 91.19 89 VAL A C 1
ATOM 686 O O . VAL A 1 89 ? -5.468 1.261 -1.542 1.00 91.19 89 VAL A O 1
ATOM 689 N N . ASP A 1 90 ? -4.229 2.573 -2.838 1.00 88.44 90 ASP A N 1
ATOM 690 C CA . ASP A 1 90 ? -5.196 2.605 -3.943 1.00 88.44 90 ASP A CA 1
ATOM 691 C C . ASP A 1 90 ? -4.955 1.501 -4.976 1.00 88.44 90 ASP A C 1
ATOM 693 O O . ASP A 1 90 ? -5.781 1.301 -5.860 1.00 88.44 90 ASP A O 1
ATOM 697 N N . SER A 1 91 ? -3.837 0.781 -4.874 1.00 86.38 91 SER A N 1
ATOM 698 C CA . SER A 1 91 ? -3.582 -0.407 -5.699 1.00 86.38 91 SER A CA 1
ATOM 699 C C . SER A 1 91 ? -4.194 -1.699 -5.147 1.00 86.38 91 SER A C 1
ATOM 701 O O . SER A 1 91 ? -4.042 -2.736 -5.790 1.00 86.38 91 SER A O 1
ATOM 703 N N . HIS A 1 92 ? -4.846 -1.640 -3.976 1.00 77.62 92 HIS A N 1
ATOM 704 C CA . HIS A 1 92 ? -5.388 -2.790 -3.247 1.00 77.62 92 HIS A CA 1
ATOM 705 C C . HIS A 1 92 ? -6.693 -2.473 -2.505 1.00 77.62 92 HIS A C 1
ATOM 707 O O . HIS A 1 92 ? -6.808 -1.380 -1.900 1.00 77.62 92 HIS A O 1
#

pLDDT: mean 91.39, std 6.34, range [70.38, 97.5]

Sequence (92 aa):
MLHPDIAALLPAFQGKVSWSEIPLASLRKSLLRNMAALDMAKIELAAIENTTVSNEGYEILVRVYRPSLVQGLPIVVYLHGGGWVTFNVDSH

Secondary structure (DSSP, 8-state):
---HHHHHHHHHH--SS-GGGS-HHHHHHHHHHHHHTTPPPPPP-SEEEEEEEEETTEEEEEEEEES-S-SS---------STTTS--GGG-

Foldseek 3Di:
DDDPVVVVCVVVVPDPDDPVVDDLVRSQVVVLVVLVVVDDPDDDAPDWDWDWDDDPNDTDIDIDTHNDPDPDDDDDDDDDDDPVRHDDPSSD

Radius of gyration: 17.37 Å; chains: 1; bounding box: 35×39×44 Å